Protein AF-A0A2V5JAX9-F1 (afdb_monomer_lite)

Sequence (79 aa):
MTVKADIIKYLKDSFAFGHKAVATLNASNLVQPITRNNKPPTTRLFLATFAPAHAFDHYGQIVEYLRMNGIVPPASRGQ

Secondary structure (DSSP, 8-state):
--SHHHHHHHHHHHHHHHHHHHTT--TTTTT-EEEETTEEEEEHHHHHHHHHHHHHHHHHHHHHHHHHTTPPPGGGS--

Structure (mmCIF, N/CA/C/O backbone):
data_AF-A0A2V5JAX9-F1
#
_entry.id   AF-A0A2V5JAX9-F1
#
loop_
_atom_site.group_PDB
_atom_site.id
_atom_site.type_symbol
_atom_site.label_atom_id
_atom_site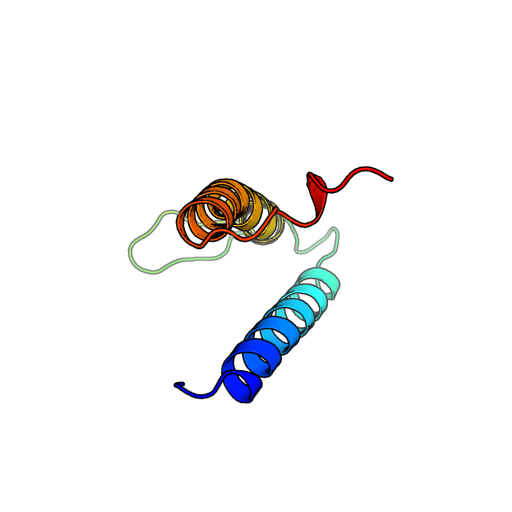.label_alt_id
_atom_site.label_comp_id
_atom_site.label_asym_id
_atom_site.label_entity_id
_atom_site.label_seq_id
_atom_site.pdbx_PDB_ins_code
_atom_site.Cartn_x
_atom_site.Cartn_y
_atom_site.Cartn_z
_atom_site.occupancy
_atom_site.B_iso_or_equiv
_atom_site.auth_seq_id
_atom_site.auth_comp_id
_atom_site.auth_asym_id
_atom_site.auth_atom_id
_atom_site.pdbx_PDB_model_num
ATOM 1 N N . MET A 1 1 ? -22.196 1.261 -2.430 1.00 60.12 1 MET A N 1
ATOM 2 C CA . MET A 1 1 ? -21.823 0.146 -1.531 1.00 60.12 1 MET A CA 1
ATOM 3 C C . MET A 1 1 ? -22.174 0.578 -0.121 1.00 60.12 1 MET A C 1
ATOM 5 O O . MET A 1 1 ? -21.618 1.574 0.319 1.00 60.12 1 MET A O 1
ATOM 9 N N . THR A 1 2 ? -23.143 -0.056 0.536 1.00 78.31 2 THR A N 1
ATOM 10 C CA . THR A 1 2 ? -23.665 0.435 1.831 1.00 78.31 2 THR A CA 1
ATOM 11 C C . THR A 1 2 ? -23.660 -0.617 2.939 1.00 78.31 2 THR A C 1
ATOM 13 O O . THR A 1 2 ? -23.638 -0.247 4.108 1.00 78.31 2 THR A O 1
ATOM 16 N N . VAL A 1 3 ? -23.610 -1.916 2.620 1.00 93.25 3 VAL A N 1
ATOM 17 C CA . VAL A 1 3 ? -23.519 -2.973 3.640 1.00 93.25 3 VAL A CA 1
ATOM 18 C C . VAL A 1 3 ? -22.064 -3.309 3.974 1.00 93.25 3 VAL A C 1
ATOM 20 O O . VAL A 1 3 ? -21.200 -3.385 3.100 1.00 93.25 3 VAL A O 1
ATOM 23 N N . LYS A 1 4 ? -21.785 -3.545 5.265 1.00 92.06 4 LYS A N 1
ATOM 24 C CA . LYS A 1 4 ? -20.437 -3.828 5.795 1.00 92.06 4 LYS A CA 1
ATOM 25 C C . LYS A 1 4 ? -19.724 -4.955 5.040 1.00 92.06 4 LYS A C 1
ATOM 27 O O . LYS A 1 4 ? -18.530 -4.845 4.777 1.00 92.06 4 LYS A O 1
ATOM 32 N N . ALA A 1 5 ? -20.441 -6.024 4.692 1.00 95.38 5 ALA A N 1
ATOM 33 C CA . ALA A 1 5 ? -19.872 -7.169 3.983 1.00 95.38 5 ALA A CA 1
ATOM 34 C C . ALA A 1 5 ? -19.290 -6.774 2.616 1.00 95.38 5 ALA A C 1
ATOM 36 O O . ALA A 1 5 ? -18.155 -7.142 2.311 1.00 95.38 5 ALA A O 1
ATOM 37 N N . ASP A 1 6 ? -20.011 -5.956 1.847 1.00 95.62 6 ASP A N 1
ATOM 38 C CA . ASP A 1 6 ? -19.566 -5.487 0.533 1.00 95.62 6 ASP A CA 1
ATOM 39 C C . ASP A 1 6 ? -18.325 -4.602 0.643 1.00 95.62 6 ASP A C 1
ATOM 41 O O . ASP A 1 6 ? -17.393 -4.744 -0.146 1.00 95.62 6 ASP A O 1
ATOM 45 N N . ILE A 1 7 ? -18.280 -3.721 1.648 1.00 95.06 7 ILE A N 1
ATOM 46 C CA . ILE A 1 7 ? -17.126 -2.843 1.898 1.00 95.06 7 ILE A CA 1
ATOM 47 C C . ILE A 1 7 ? -15.887 -3.679 2.236 1.00 95.06 7 ILE A C 1
ATOM 49 O O . ILE A 1 7 ? -14.817 -3.461 1.670 1.00 95.0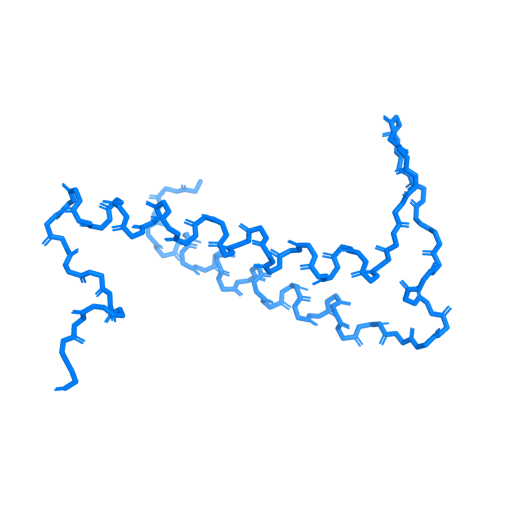6 7 ILE A O 1
ATOM 53 N N . ILE A 1 8 ? -16.025 -4.669 3.124 1.00 95.56 8 ILE A N 1
ATOM 54 C CA . ILE A 1 8 ? -14.916 -5.558 3.493 1.00 95.56 8 ILE A CA 1
ATOM 55 C C . ILE A 1 8 ? -14.465 -6.402 2.299 1.00 95.56 8 ILE A C 1
ATOM 57 O O . ILE A 1 8 ? -13.263 -6.597 2.114 1.00 95.56 8 ILE A O 1
ATOM 61 N N . LYS A 1 9 ? -15.401 -6.888 1.477 1.00 96.31 9 LYS A N 1
ATOM 62 C CA . LYS A 1 9 ? -15.070 -7.619 0.253 1.00 96.31 9 LYS A CA 1
ATOM 63 C C . LYS A 1 9 ? -14.277 -6.735 -0.710 1.00 96.31 9 LYS A C 1
ATOM 65 O O . LYS A 1 9 ? -13.199 -7.133 -1.133 1.00 96.31 9 LYS A O 1
ATOM 70 N N . TYR A 1 10 ? -14.759 -5.528 -0.988 1.00 96.00 10 TYR A N 1
ATOM 71 C CA . TYR A 1 10 ? -14.081 -4.573 -1.864 1.00 96.00 10 TYR A CA 1
ATOM 72 C C . TYR A 1 10 ? -12.678 -4.217 -1.374 1.00 96.00 10 TYR A C 1
ATOM 74 O O . TYR A 1 10 ? -11.739 -4.190 -2.165 1.00 96.00 10 TYR A O 1
ATOM 82 N N . LEU A 1 1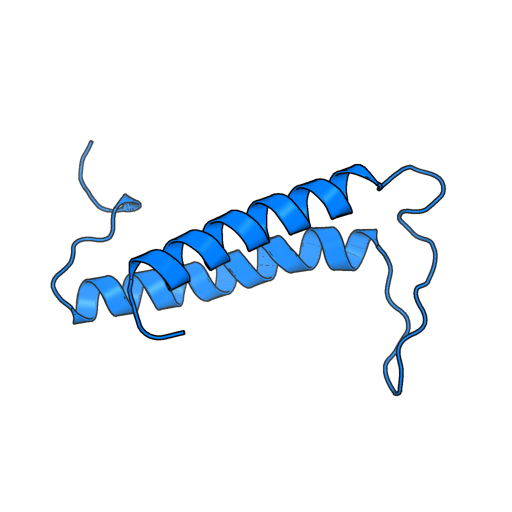1 ? -12.516 -4.006 -0.064 1.00 93.81 11 LEU A N 1
ATOM 83 C CA . LEU A 1 11 ? -11.209 -3.760 0.535 1.00 93.81 11 LEU A CA 1
ATOM 84 C C . LEU A 1 11 ? -10.251 -4.940 0.310 1.00 93.81 11 LEU A C 1
ATOM 86 O O . LEU A 1 11 ? -9.109 -4.740 -0.081 1.00 93.81 11 LEU A O 1
ATOM 90 N N . LYS A 1 12 ? -10.700 -6.181 0.522 1.00 96.81 12 LYS A N 1
ATOM 91 C CA . LYS A 1 12 ? -9.868 -7.372 0.275 1.00 96.81 12 LYS A CA 1
ATOM 92 C C . LYS A 1 12 ? -9.523 -7.535 -1.206 1.00 96.81 12 LYS A C 1
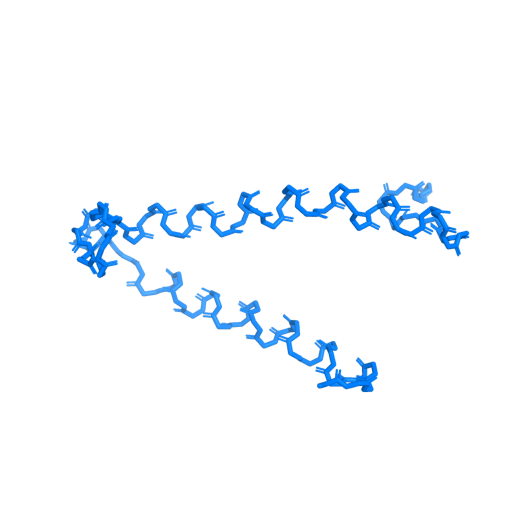ATOM 94 O O . LYS A 1 12 ? -8.377 -7.834 -1.543 1.00 96.81 12 LYS A O 1
ATOM 99 N N . ASP A 1 13 ? -10.499 -7.312 -2.079 1.00 97.75 13 ASP A N 1
ATOM 100 C CA . ASP A 1 13 ? -10.319 -7.412 -3.525 1.00 97.75 13 ASP A CA 1
ATOM 101 C C . ASP A 1 13 ? -9.342 -6.348 -4.048 1.00 97.75 13 ASP A C 1
ATOM 103 O O . ASP A 1 13 ? -8.557 -6.643 -4.950 1.00 97.75 13 ASP A O 1
ATOM 107 N N . SER A 1 14 ? -9.322 -5.143 -3.465 1.00 96.06 14 SER A N 1
ATOM 108 C CA . SER A 1 14 ? -8.380 -4.088 -3.856 1.00 96.06 14 SER A CA 1
ATOM 109 C C . SER A 1 14 ? -6.928 -4.456 -3.525 1.00 96.06 14 SER A C 1
ATOM 111 O O . SER A 1 14 ? -6.050 -4.257 -4.368 1.00 96.06 14 SER A O 1
ATOM 113 N N . PHE A 1 15 ? -6.670 -5.085 -2.370 1.00 95.94 15 PHE A N 1
ATOM 114 C CA . PHE A 1 15 ? -5.346 -5.629 -2.043 1.00 95.94 15 PHE A CA 1
ATOM 115 C C . PHE A 1 15 ? -4.942 -6.746 -3.006 1.00 95.94 15 PHE A C 1
ATOM 117 O O . PHE A 1 15 ? -3.831 -6.733 -3.535 1.00 95.94 15 PHE A O 1
ATOM 124 N N . ALA A 1 16 ? -5.845 -7.689 -3.292 1.00 98.06 16 ALA A N 1
ATOM 125 C CA . ALA A 1 16 ? -5.574 -8.766 -4.243 1.00 98.06 16 ALA A CA 1
ATOM 126 C C . ALA A 1 16 ? -5.274 -8.228 -5.653 1.00 98.06 16 ALA A C 1
ATOM 128 O O . ALA A 1 16 ? -4.375 -8.728 -6.331 1.00 98.06 16 ALA A O 1
ATOM 129 N N . PHE A 1 17 ? -5.996 -7.194 -6.090 1.00 96.94 17 PHE A N 1
ATOM 130 C CA . PHE A 1 17 ? -5.741 -6.505 -7.351 1.00 96.94 17 PHE A CA 1
ATOM 131 C C . PHE A 1 17 ? -4.366 -5.822 -7.361 1.00 96.94 17 PHE A C 1
ATOM 133 O O . PHE A 1 17 ? -3.591 -6.027 -8.295 1.00 96.94 17 PHE A O 1
ATOM 140 N N . GLY A 1 18 ? -4.032 -5.078 -6.302 1.00 95.88 18 GLY A N 1
ATOM 141 C CA . GLY A 1 18 ? -2.726 -4.438 -6.144 1.00 95.88 18 GLY A CA 1
ATOM 142 C C . GLY A 1 18 ? -1.572 -5.443 -6.180 1.00 95.88 18 GLY A C 1
ATOM 143 O O . GLY A 1 18 ? -0.619 -5.252 -6.932 1.00 95.88 18 GLY A O 1
ATOM 144 N N . HIS A 1 19 ? -1.686 -6.561 -5.455 1.00 97.38 19 HIS A N 1
ATOM 145 C CA . HIS A 1 19 ? -0.687 -7.635 -5.479 1.00 97.38 19 HIS A CA 1
ATOM 146 C C . HIS A 1 19 ? -0.502 -8.227 -6.878 1.00 97.38 19 HIS A C 1
ATOM 148 O O . HIS A 1 19 ? 0.633 -8.393 -7.321 1.00 97.38 19 HIS A O 1
ATOM 154 N N . LYS A 1 20 ? -1.596 -8.500 -7.605 1.00 98.06 20 LYS A N 1
ATOM 155 C CA . LYS A 1 20 ? -1.518 -8.978 -8.995 1.00 98.06 20 LYS A CA 1
ATOM 156 C C . LYS A 1 20 ? -0.795 -7.978 -9.894 1.00 98.06 20 LYS A C 1
ATOM 158 O O . LYS A 1 20 ? 0.038 -8.393 -10.688 1.00 98.06 20 LYS A O 1
ATOM 163 N N . ALA A 1 21 ? -1.077 -6.681 -9.758 1.00 95.81 21 ALA A N 1
ATOM 164 C CA . ALA A 1 21 ? -0.412 -5.644 -10.543 1.00 95.81 21 ALA A CA 1
ATOM 165 C C . AL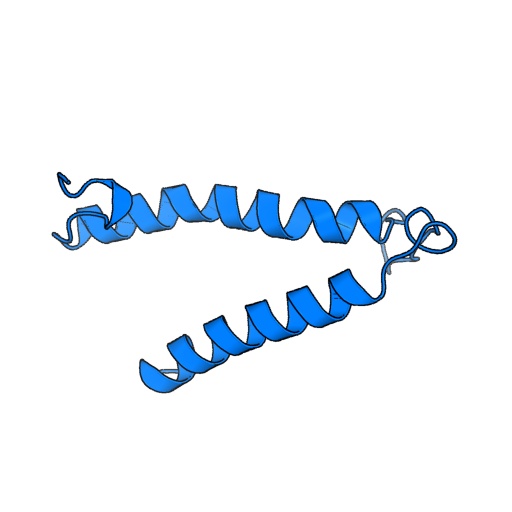A A 1 21 ? 1.095 -5.573 -10.239 1.00 95.81 21 ALA A C 1
ATOM 167 O O . ALA A 1 21 ? 1.910 -5.599 -11.162 1.00 95.81 21 ALA A O 1
ATOM 168 N N . VAL A 1 22 ? 1.474 -5.549 -8.957 1.00 97.12 22 VAL A N 1
ATOM 169 C CA . VAL A 1 22 ? 2.882 -5.516 -8.524 1.00 97.12 22 VAL A CA 1
ATOM 170 C C . VAL A 1 22 ? 3.640 -6.772 -8.967 1.00 97.12 22 VAL A C 1
ATOM 172 O O . VAL A 1 22 ? 4.795 -6.672 -9.370 1.00 97.12 22 VAL A O 1
ATOM 175 N N . ALA A 1 23 ? 2.991 -7.939 -8.995 1.00 98.12 23 ALA A N 1
ATOM 176 C CA . ALA A 1 23 ? 3.599 -9.180 -9.480 1.00 98.12 23 ALA A CA 1
ATOM 177 C C . ALA A 1 23 ? 3.966 -9.160 -10.978 1.00 98.12 23 ALA A C 1
ATOM 179 O O . ALA A 1 23 ? 4.741 -10.001 -11.424 1.00 98.12 23 ALA A O 1
ATOM 180 N N . THR A 1 24 ? 3.446 -8.211 -11.765 1.00 97.00 24 THR A N 1
ATOM 181 C CA . THR A 1 24 ? 3.833 -8.057 -13.180 1.00 97.00 24 THR A CA 1
ATOM 182 C C . THR A 1 24 ? 5.122 -7.256 -13.379 1.00 97.00 24 THR A C 1
ATOM 184 O O . THR A 1 24 ? 5.612 -7.137 -14.506 1.00 97.00 24 THR A O 1
ATOM 187 N N . LEU A 1 25 ? 5.670 -6.666 -12.314 1.00 97.81 25 LEU A N 1
ATOM 188 C CA . LEU A 1 25 ? 6.844 -5.806 -12.399 1.00 97.81 25 LEU A CA 1
ATOM 189 C C . LEU A 1 25 ? 8.125 -6.618 -12.547 1.00 97.81 25 LEU A C 1
ATOM 191 O O . LEU A 1 25 ? 8.323 -7.639 -11.897 1.00 97.81 25 LEU A O 1
ATOM 195 N N . ASN A 1 26 ? 9.019 -6.131 -13.398 1.00 98.06 26 ASN A N 1
ATOM 196 C CA . ASN A 1 26 ? 10.336 -6.710 -13.615 1.00 98.06 26 ASN A CA 1
ATOM 197 C C . ASN A 1 26 ? 11.336 -5.621 -14.033 1.00 98.06 26 ASN A C 1
ATOM 199 O O . ASN A 1 26 ? 10.962 -4.477 -14.306 1.00 98.06 26 ASN A O 1
ATOM 203 N N . ALA A 1 27 ? 12.618 -5.987 -14.099 1.00 97.62 27 ALA A N 1
ATOM 204 C CA . ALA A 1 27 ? 13.706 -5.064 -14.423 1.00 97.62 27 ALA A CA 1
ATOM 205 C C . ALA A 1 27 ? 13.507 -4.317 -15.755 1.00 97.62 27 ALA A C 1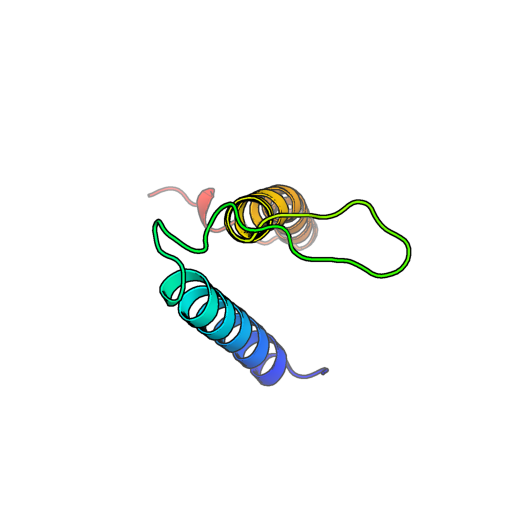
ATOM 207 O O . ALA A 1 27 ? 13.912 -3.162 -15.866 1.00 97.62 27 ALA A O 1
ATOM 208 N N . SER A 1 28 ? 12.858 -4.933 -16.749 1.00 97.62 28 SER A N 1
ATOM 209 C CA . SER A 1 28 ? 12.675 -4.312 -18.064 1.00 97.62 28 SER A CA 1
ATOM 210 C C . SER A 1 28 ? 11.507 -3.324 -18.120 1.00 97.62 28 SER A C 1
ATOM 212 O O . SER A 1 28 ? 11.515 -2.435 -18.973 1.00 97.62 28 SER A O 1
ATOM 214 N N . ASN A 1 29 ? 10.522 -3.425 -17.216 1.00 97.69 29 ASN A N 1
ATOM 215 C CA . ASN A 1 29 ? 9.314 -2.596 -17.258 1.00 97.69 29 ASN A CA 1
ATOM 216 C C . ASN A 1 29 ? 9.190 -1.552 -16.134 1.00 97.69 29 ASN A C 1
ATOM 218 O O . ASN A 1 29 ? 8.420 -0.597 -16.291 1.00 97.69 29 ASN A O 1
ATOM 222 N N . LEU A 1 30 ? 9.920 -1.697 -15.022 1.00 97.38 30 LEU A N 1
ATOM 223 C CA . LEU A 1 30 ? 9.623 -0.947 -13.795 1.00 97.38 30 LEU A CA 1
ATOM 224 C C . LEU A 1 30 ? 9.855 0.570 -13.929 1.00 97.38 30 LEU A C 1
ATOM 226 O O . LEU A 1 30 ? 9.076 1.354 -13.384 1.00 97.38 30 LEU A O 1
ATOM 230 N N . VAL A 1 31 ? 10.862 0.988 -14.705 1.00 97.44 31 VAL A N 1
ATOM 231 C CA . VAL A 1 31 ? 11.166 2.409 -14.987 1.00 97.44 31 VAL A CA 1
ATOM 232 C C . VAL A 1 31 ? 10.588 2.915 -16.309 1.00 97.44 31 VAL A C 1
ATOM 234 O O . VAL A 1 31 ? 10.750 4.088 -16.630 1.00 97.44 31 VAL A O 1
ATOM 237 N N . GLN A 1 32 ? 9.906 2.060 -17.079 1.00 97.12 32 GLN A N 1
ATOM 238 C CA . GLN A 1 32 ? 9.341 2.473 -18.363 1.00 97.12 32 GLN A CA 1
ATOM 239 C C . GLN A 1 32 ? 8.259 3.543 -18.147 1.00 97.12 32 GLN A C 1
ATOM 241 O O . GLN A 1 32 ? 7.342 3.306 -17.344 1.00 97.12 32 GLN A O 1
ATOM 246 N N . PRO A 1 33 ? 8.332 4.690 -18.850 1.00 96.19 33 PRO A N 1
ATOM 247 C CA . PRO A 1 33 ? 7.348 5.752 -18.714 1.00 96.19 33 PRO A CA 1
ATOM 248 C C . PRO A 1 33 ? 5.934 5.286 -19.067 1.00 96.19 33 PRO A C 1
ATOM 250 O O . PRO A 1 33 ? 5.706 4.579 -20.048 1.00 96.19 33 PRO A O 1
ATOM 253 N N . ILE A 1 34 ? 4.968 5.721 -18.267 1.00 95.31 34 ILE A N 1
ATOM 254 C CA . ILE A 1 34 ? 3.537 5.593 -18.521 1.00 95.31 34 ILE A CA 1
ATOM 255 C C . ILE A 1 34 ? 3.010 6.989 -18.823 1.00 95.31 34 ILE A C 1
ATOM 257 O O . ILE A 1 34 ? 3.027 7.872 -17.957 1.00 95.31 34 ILE A O 1
ATOM 261 N N . THR A 1 35 ? 2.521 7.176 -20.045 1.00 95.94 35 THR A N 1
ATOM 262 C CA . THR A 1 35 ? 1.855 8.410 -20.464 1.00 95.94 35 THR A CA 1
ATOM 263 C C . THR A 1 35 ? 0.539 8.577 -19.716 1.00 95.94 35 THR A C 1
ATOM 265 O O . THR A 1 35 ? -0.222 7.625 -19.537 1.00 95.94 35 THR A O 1
ATOM 268 N N . ARG A 1 36 ? 0.261 9.801 -19.267 1.00 92.31 36 ARG A N 1
ATOM 269 C CA . ARG A 1 36 ? -0.950 10.144 -18.521 1.00 92.31 36 ARG A CA 1
ATOM 270 C C . ARG A 1 36 ? -1.613 11.340 -19.176 1.00 92.31 36 ARG A C 1
ATOM 272 O O . ARG A 1 36 ? -0.943 12.306 -19.523 1.00 92.31 36 ARG A O 1
ATOM 279 N N . ASN A 1 37 ? -2.933 11.283 -19.313 1.00 93.81 37 ASN A N 1
ATOM 280 C CA . ASN A 1 37 ? -3.679 12.399 -19.876 1.00 93.81 37 ASN A CA 1
ATOM 281 C C . ASN A 1 37 ? -3.548 13.635 -18.968 1.00 93.81 37 ASN A C 1
ATOM 283 O O . ASN A 1 37 ? -3.791 13.531 -17.763 1.00 93.81 37 ASN A O 1
ATOM 287 N N . ASN A 1 38 ? -3.159 14.777 -19.539 1.00 93.50 38 ASN A N 1
ATOM 288 C CA . ASN A 1 38 ? -2.985 16.062 -18.847 1.00 93.50 38 ASN A CA 1
ATOM 289 C C . ASN A 1 38 ? -2.096 16.022 -17.585 1.00 93.50 38 ASN A C 1
ATOM 291 O O . ASN A 1 38 ? -2.294 16.814 -16.664 1.00 93.50 38 ASN A O 1
ATOM 295 N N . LYS A 1 39 ? -1.140 15.088 -17.490 1.00 93.69 39 LYS A N 1
ATOM 296 C CA . LYS A 1 39 ? -0.222 14.975 -16.344 1.00 93.69 39 LYS A CA 1
ATOM 297 C C . LYS A 1 39 ? 1.177 14.575 -16.813 1.00 93.69 39 LYS A C 1
ATOM 299 O O . LYS A 1 39 ? 1.286 13.857 -17.807 1.00 93.69 39 LYS A O 1
ATOM 304 N N . PRO A 1 40 ? 2.239 14.953 -16.077 1.00 94.81 40 PRO A N 1
ATOM 305 C CA . PRO A 1 40 ? 3.571 14.428 -16.338 1.00 94.81 40 PRO A CA 1
ATOM 306 C C . PRO A 1 40 ? 3.579 12.888 -16.349 1.00 94.81 40 PRO A C 1
ATOM 308 O O . PRO A 1 40 ? 2.832 12.273 -15.563 1.00 94.81 40 PRO A O 1
ATOM 311 N N . PRO A 1 41 ? 4.405 12.261 -17.212 1.00 95.81 41 PRO A N 1
ATOM 312 C CA . PRO A 1 41 ? 4.596 10.817 -17.216 1.00 95.81 41 PRO A CA 1
ATOM 313 C C . PRO A 1 41 ? 4.985 10.292 -15.833 1.00 95.81 41 PRO A C 1
ATOM 315 O O . PRO A 1 41 ? 5.574 10.997 -15.015 1.00 95.81 41 PRO A O 1
ATOM 318 N N . THR A 1 42 ? 4.656 9.034 -15.568 1.00 96.56 42 THR A N 1
ATOM 319 C CA . THR A 1 42 ? 5.048 8.337 -14.334 1.00 96.56 42 THR A CA 1
ATOM 320 C C . THR A 1 42 ? 5.721 7.010 -14.666 1.00 96.56 42 THR A C 1
ATOM 322 O O . THR A 1 42 ? 5.854 6.671 -15.837 1.00 96.56 42 THR A O 1
ATOM 325 N N . THR A 1 43 ? 6.130 6.238 -13.666 1.00 97.56 43 THR A N 1
ATOM 326 C CA . THR A 1 43 ? 6.682 4.891 -13.855 1.00 97.56 43 THR A CA 1
ATOM 327 C C . THR A 1 43 ? 5.871 3.869 -13.073 1.00 97.56 43 THR A C 1
ATOM 329 O O . THR A 1 43 ? 5.176 4.201 -12.109 1.00 97.56 43 THR A O 1
ATOM 332 N N . ARG A 1 44 ? 5.967 2.596 -13.470 1.00 96.81 44 ARG A N 1
ATOM 333 C CA . ARG A 1 44 ? 5.355 1.498 -12.708 1.00 96.81 44 ARG A CA 1
ATOM 334 C C . ARG A 1 44 ? 5.927 1.421 -11.296 1.00 96.81 44 ARG A C 1
ATOM 336 O O . ARG A 1 44 ? 5.168 1.220 -10.355 1.00 96.81 44 ARG A O 1
ATOM 343 N N . LEU A 1 45 ? 7.237 1.643 -11.160 1.00 97.12 45 LEU A N 1
ATOM 344 C CA . LEU A 1 45 ? 7.916 1.714 -9.871 1.00 97.12 45 LEU A CA 1
ATOM 345 C C . LEU A 1 45 ? 7.305 2.796 -8.979 1.00 97.12 45 LEU A C 1
ATOM 347 O O . LEU A 1 45 ? 6.948 2.496 -7.846 1.00 97.12 45 LEU A O 1
ATOM 351 N N . PHE A 1 46 ? 7.135 4.020 -9.492 1.00 96.88 46 PHE A N 1
ATOM 352 C CA . PHE A 1 46 ? 6.523 5.103 -8.722 1.00 96.88 46 PHE A CA 1
ATOM 353 C C . PHE A 1 46 ? 5.110 4.739 -8.265 1.00 96.88 46 PHE A C 1
ATOM 355 O O . PHE A 1 46 ? 4.780 4.919 -7.101 1.00 96.88 46 PHE A O 1
ATOM 362 N N . LEU A 1 47 ? 4.269 4.202 -9.153 1.00 95.50 47 LEU A N 1
ATOM 363 C CA . LEU A 1 47 ? 2.900 3.828 -8.785 1.00 95.50 47 LEU A CA 1
ATOM 364 C C . LEU A 1 47 ? 2.870 2.713 -7.727 1.00 95.50 47 LEU A C 1
ATOM 366 O O . LEU A 1 47 ? 2.067 2.776 -6.797 1.00 95.50 47 LEU A O 1
ATOM 370 N N . ALA A 1 48 ? 3.755 1.721 -7.848 1.00 96.12 48 ALA A N 1
ATOM 371 C CA . ALA A 1 48 ? 3.845 0.594 -6.925 1.00 96.12 48 ALA A CA 1
ATOM 372 C C . ALA A 1 48 ? 4.336 0.991 -5.526 1.00 96.12 48 ALA A C 1
ATOM 374 O O . ALA A 1 48 ? 3.916 0.378 -4.549 1.00 96.12 48 ALA A O 1
ATOM 375 N N . THR A 1 49 ? 5.187 2.014 -5.412 1.00 96.44 49 THR A N 1
ATOM 376 C CA . THR A 1 49 ? 5.663 2.530 -4.117 1.00 96.44 49 THR A CA 1
ATOM 377 C C . THR A 1 49 ? 4.752 3.614 -3.546 1.00 96.44 49 THR A C 1
ATOM 379 O O . THR A 1 49 ? 4.557 3.680 -2.334 1.00 96.44 49 THR A O 1
ATOM 382 N N . PHE A 1 50 ? 4.135 4.433 -4.399 1.00 96.00 50 PHE A N 1
ATOM 383 C CA . PHE A 1 50 ? 3.213 5.482 -3.975 1.00 96.00 50 PHE A CA 1
ATOM 384 C C . PHE A 1 50 ? 1.926 4.910 -3.373 1.00 96.00 50 PHE A C 1
ATOM 386 O O . PHE A 1 50 ? 1.432 5.445 -2.386 1.00 96.00 50 PHE A O 1
ATOM 393 N N . ALA A 1 51 ? 1.395 3.809 -3.916 1.00 94.31 51 ALA A N 1
ATOM 394 C CA . ALA A 1 51 ? 0.175 3.185 -3.402 1.00 94.31 51 ALA A CA 1
ATOM 395 C C . ALA A 1 51 ? 0.245 2.817 -1.899 1.00 94.31 51 ALA A C 1
ATOM 397 O O . ALA A 1 51 ? -0.627 3.267 -1.151 1.00 94.31 51 ALA A O 1
ATOM 398 N N . PRO A 1 52 ? 1.252 2.062 -1.408 1.00 93.94 52 PRO A N 1
ATOM 399 C CA . PRO A 1 52 ? 1.381 1.786 0.023 1.00 93.94 52 PRO A CA 1
ATOM 400 C C . PRO A 1 52 ? 1.750 3.029 0.845 1.00 93.94 52 PRO A C 1
ATOM 402 O O . PRO A 1 52 ? 1.256 3.163 1.961 1.00 93.94 52 PRO A O 1
ATOM 405 N N . ALA A 1 53 ? 2.548 3.963 0.310 1.00 95.62 53 ALA A N 1
ATOM 406 C CA . ALA A 1 53 ? 2.869 5.214 1.008 1.00 95.62 53 ALA A CA 1
ATOM 407 C C . ALA A 1 53 ? 1.613 6.066 1.271 1.00 95.62 53 ALA A C 1
ATOM 409 O O . ALA A 1 53 ? 1.401 6.553 2.377 1.00 95.62 53 ALA A O 1
ATOM 410 N N . HIS A 1 54 ? 0.735 6.182 0.276 1.00 95.00 54 HIS A N 1
ATOM 411 C CA . HIS A 1 54 ? -0.546 6.871 0.399 1.00 95.00 54 HIS A CA 1
ATOM 412 C C . HIS A 1 54 ? -1.508 6.146 1.355 1.00 95.00 54 HIS A C 1
ATOM 414 O O . HIS A 1 54 ? -2.206 6.777 2.143 1.00 95.00 54 HIS A O 1
ATOM 420 N N . ALA A 1 55 ? -1.528 4.809 1.341 1.00 91.75 55 ALA A N 1
ATOM 421 C CA . ALA A 1 55 ? -2.309 4.041 2.311 1.00 91.75 55 ALA A CA 1
ATOM 422 C C . ALA A 1 55 ? -1.824 4.265 3.757 1.00 91.75 55 ALA A C 1
ATOM 424 O O . ALA A 1 55 ? -2.641 4.309 4.676 1.00 91.75 55 ALA A O 1
ATOM 425 N N . PHE A 1 56 ? -0.513 4.433 3.955 1.00 90.19 56 PHE A N 1
ATOM 426 C CA . PHE A 1 56 ? 0.067 4.756 5.257 1.00 90.19 56 PHE A CA 1
ATOM 427 C C . PHE A 1 56 ? -0.346 6.151 5.751 1.00 90.19 56 PHE A C 1
ATOM 429 O O . PHE A 1 56 ? -0.687 6.293 6.922 1.00 90.19 56 PHE A O 1
ATOM 436 N N . ASP A 1 57 ? -0.409 7.150 4.866 1.00 92.88 57 ASP A N 1
ATOM 437 C CA . ASP A 1 57 ? -0.917 8.493 5.198 1.00 92.88 57 ASP A CA 1
ATOM 438 C C . ASP A 1 57 ? -2.368 8.444 5.722 1.00 92.88 57 ASP A C 1
ATOM 440 O O . ASP A 1 57 ? -2.699 8.999 6.772 1.00 92.88 57 ASP A O 1
ATOM 444 N N . HIS A 1 58 ? -3.224 7.650 5.071 1.00 94.50 58 HIS A N 1
ATOM 445 C CA . HIS A 1 58 ? -4.601 7.429 5.524 1.00 94.50 58 HIS A CA 1
ATOM 446 C C . HIS A 1 58 ? -4.722 6.611 6.813 1.00 94.50 58 HIS A C 1
ATOM 448 O O . HIS A 1 58 ? -5.724 6.734 7.522 1.00 94.50 58 HIS A O 1
ATOM 454 N N . TYR A 1 59 ? -3.738 5.775 7.153 1.00 92.62 59 TYR A N 1
ATOM 455 C CA . TYR A 1 59 ? -3.803 4.962 8.368 1.00 92.62 59 TYR A CA 1
ATOM 456 C C . TYR A 1 59 ? -3.920 5.835 9.624 1.00 92.62 59 TYR A C 1
ATOM 458 O O . TYR A 1 59 ? -4.730 5.533 10.502 1.00 92.62 59 TYR A O 1
ATOM 466 N N . GLY A 1 60 ? -3.197 6.959 9.679 1.00 92.00 60 GLY A N 1
ATOM 467 C CA . GLY A 1 60 ? -3.308 7.922 10.779 1.00 92.00 60 GLY A CA 1
ATOM 468 C C . GLY A 1 60 ? -4.729 8.473 10.939 1.00 92.00 60 GLY A C 1
ATOM 469 O O . GLY A 1 60 ? -5.261 8.507 12.045 1.00 92.00 60 GLY A O 1
ATOM 470 N N . GLN A 1 61 ? -5.395 8.806 9.830 1.00 96.00 61 GLN A N 1
ATOM 471 C CA . GLN A 1 61 ? -6.780 9.294 9.840 1.00 96.00 61 GLN A CA 1
ATOM 472 C C . GLN A 1 61 ? -7.764 8.227 10.346 1.00 96.00 61 GLN A C 1
ATOM 474 O O . GLN A 1 61 ? -8.670 8.526 11.122 1.00 96.00 61 GLN A O 1
ATOM 479 N N . ILE A 1 62 ? -7.566 6.963 9.955 1.00 95.00 62 ILE A N 1
ATOM 480 C CA . ILE A 1 62 ? -8.389 5.840 10.432 1.00 95.00 62 ILE A CA 1
ATOM 481 C C . ILE A 1 62 ? -8.218 5.649 11.941 1.00 95.00 62 ILE A C 1
ATOM 483 O O . ILE A 1 62 ? -9.199 5.405 12.643 1.00 95.00 62 ILE A O 1
ATOM 487 N N . VAL A 1 63 ? -6.992 5.776 12.455 1.00 95.56 63 VAL A N 1
ATOM 488 C CA . VAL A 1 63 ? -6.716 5.703 13.895 1.00 95.56 63 VAL A CA 1
ATOM 489 C C . VAL A 1 63 ? -7.496 6.779 14.659 1.00 95.56 63 VAL A C 1
ATOM 491 O O . VAL A 1 63 ? -8.121 6.457 15.672 1.00 95.56 63 VAL A O 1
ATOM 494 N N . GLU A 1 64 ? -7.525 8.018 14.162 1.00 95.94 64 GLU A N 1
ATOM 495 C CA . GLU A 1 64 ? -8.317 9.096 14.768 1.00 95.94 64 GLU A CA 1
ATOM 496 C C . GLU A 1 64 ? -9.817 8.781 14.753 1.00 95.94 64 GLU A C 1
ATOM 498 O O . GLU A 1 64 ? -10.481 8.889 15.784 1.00 95.94 64 GLU A O 1
ATOM 503 N N . TYR A 1 65 ? -10.354 8.273 13.640 1.00 96.88 65 TYR A N 1
ATOM 504 C CA . TYR A 1 65 ? -11.762 7.872 13.576 1.00 96.88 65 TYR A CA 1
ATOM 505 C C . TYR A 1 65 ? -12.116 6.742 14.542 1.00 96.88 65 TYR A C 1
ATOM 507 O O . TYR A 1 65 ? -13.194 6.776 15.137 1.00 96.88 65 TYR A O 1
ATOM 515 N N . LEU A 1 66 ? -11.233 5.762 14.749 1.00 96.88 66 LEU A N 1
ATOM 516 C CA . LEU A 1 66 ? -11.461 4.720 15.752 1.00 96.88 66 LEU A CA 1
ATOM 517 C C . LEU A 1 66 ? -11.569 5.326 17.157 1.00 96.88 66 LEU A C 1
ATOM 519 O O . LEU A 1 66 ? -12.528 5.029 17.870 1.00 96.88 66 LEU A O 1
ATOM 523 N N . ARG A 1 67 ? -10.653 6.233 17.523 1.00 97.25 67 ARG A N 1
ATOM 524 C CA . ARG A 1 67 ? -10.663 6.909 18.832 1.00 97.25 67 ARG A CA 1
ATOM 525 C C . ARG A 1 67 ? -11.899 7.778 19.031 1.00 97.25 67 ARG A C 1
ATOM 527 O O . ARG A 1 67 ? -12.542 7.676 20.072 1.00 97.25 67 ARG A O 1
ATOM 534 N N . MET A 1 68 ? -12.274 8.567 18.023 1.00 97.94 68 MET A N 1
ATOM 535 C CA . MET A 1 68 ? -13.491 9.390 18.046 1.00 97.94 68 MET A CA 1
ATOM 536 C C . MET A 1 68 ? -14.768 8.554 18.228 1.00 97.94 68 MET A C 1
ATOM 538 O O . MET A 1 68 ? -15.762 9.063 18.733 1.00 97.94 68 MET A O 1
ATOM 542 N N . ASN A 1 69 ? -14.738 7.272 17.849 1.00 97.44 69 ASN A N 1
ATOM 543 C CA . ASN A 1 69 ? -15.841 6.326 18.025 1.00 97.44 69 ASN A CA 1
ATOM 544 C C . ASN A 1 69 ? -15.665 5.403 19.249 1.00 97.44 69 ASN A C 1
ATOM 546 O O . ASN A 1 69 ? -16.328 4.372 19.337 1.00 97.44 69 ASN A O 1
ATOM 550 N N . GLY A 1 70 ? -14.768 5.729 20.187 1.00 97.12 70 GLY A N 1
ATOM 551 C CA . GLY A 1 70 ? -14.560 4.949 21.414 1.00 97.12 70 GLY A CA 1
ATOM 552 C C . GLY A 1 70 ? -13.918 3.572 21.199 1.00 97.12 70 GLY A C 1
ATOM 553 O O . GLY A 1 70 ? -13.936 2.730 22.095 1.00 97.12 70 GLY A O 1
ATOM 554 N N . ILE A 1 71 ? -13.346 3.315 20.021 1.00 96.81 71 ILE A N 1
ATOM 555 C CA . ILE A 1 71 ? -12.684 2.054 19.687 1.00 96.81 71 ILE A CA 1
ATOM 556 C C . ILE A 1 71 ? -11.180 2.221 19.895 1.00 96.81 71 ILE A C 1
ATOM 558 O O . ILE A 1 71 ? -10.538 3.028 19.225 1.00 96.81 71 ILE A O 1
ATOM 562 N N . VAL A 1 72 ? -10.587 1.402 20.769 1.00 96.56 72 VAL A N 1
ATOM 563 C CA . VAL A 1 72 ? -9.124 1.344 20.915 1.00 96.56 72 VAL A CA 1
ATOM 564 C C . VAL A 1 72 ? -8.514 0.807 19.611 1.00 96.56 72 VAL A C 1
ATOM 566 O O . VAL A 1 72 ? -8.812 -0.346 19.244 1.00 96.56 72 VAL A O 1
ATOM 569 N N . PRO A 1 73 ? -7.668 1.600 18.915 1.00 95.88 73 PRO A N 1
ATOM 570 C CA . PRO A 1 73 ? -7.010 1.171 17.688 1.00 95.88 73 PRO A CA 1
ATOM 571 C C . PRO A 1 73 ? -6.272 -0.156 17.904 1.00 95.88 73 PRO A C 1
ATOM 573 O O . PRO A 1 73 ? -5.592 -0.292 18.921 1.00 95.88 73 PRO A O 1
ATOM 576 N N . PRO A 1 74 ? -6.376 -1.137 16.986 1.00 93.19 74 PRO A N 1
ATOM 577 C CA . PRO A 1 74 ? -5.802 -2.467 17.191 1.00 93.19 74 PRO A CA 1
ATOM 578 C C . PRO A 1 74 ? -4.319 -2.460 17.577 1.00 93.19 74 PRO A C 1
ATOM 580 O O . PRO A 1 74 ? -3.941 -3.157 18.509 1.00 93.19 74 PRO A O 1
ATOM 583 N N . ALA A 1 75 ? -3.506 -1.620 16.929 1.00 91.56 75 ALA A N 1
ATOM 584 C CA . ALA A 1 75 ? -2.072 -1.499 17.208 1.00 91.56 75 ALA A CA 1
ATOM 585 C C . ALA A 1 75 ? -1.738 -0.791 18.539 1.00 91.56 75 ALA A C 1
ATOM 587 O O . ALA A 1 75 ? -0.579 -0.749 18.932 1.00 91.56 75 ALA A O 1
ATOM 588 N N . SER A 1 76 ? -2.729 -0.206 19.217 1.00 92.12 76 SER A N 1
ATOM 589 C CA . SER A 1 76 ? -2.582 0.438 20.530 1.00 92.12 76 SER A CA 1
ATOM 590 C C . SER A 1 76 ? -3.117 -0.424 21.676 1.00 92.12 76 SER A C 1
ATOM 592 O O . SER A 1 76 ? -3.109 0.018 22.823 1.00 92.12 76 SER A O 1
ATOM 594 N N . ARG A 1 77 ? -3.624 -1.628 21.388 1.00 91.00 77 ARG A N 1
ATOM 595 C CA . ARG A 1 77 ? -4.006 -2.595 22.423 1.00 91.00 77 ARG A CA 1
ATOM 596 C C . ARG A 1 77 ? -2.714 -3.180 23.001 1.00 91.00 77 ARG A C 1
ATOM 598 O O . ARG A 1 77 ? -1.826 -3.531 22.229 1.00 91.00 77 ARG A O 1
ATOM 605 N N . GLY A 1 78 ? -2.592 -3.232 24.330 1.00 82.75 78 GLY A N 1
ATOM 606 C CA . GLY A 1 78 ? -1.466 -3.911 24.982 1.00 82.75 78 GLY A CA 1
ATOM 607 C C . GLY A 1 78 ? -1.348 -5.355 24.484 1.00 82.75 78 GLY A C 1
ATOM 608 O O . GLY A 1 78 ? -2.370 -5.954 24.139 1.00 82.75 78 GLY A O 1
ATOM 609 N N . GLN A 1 79 ? -0.115 -5.860 24.384 1.00 62.59 79 GLN A N 1
ATOM 610 C CA . GLN A 1 79 ? 0.135 -7.270 24.065 1.00 62.59 79 GLN A CA 1
ATOM 611 C C . GLN A 1 79 ? -0.347 -8.181 25.191 1.00 62.59 79 GLN A C 1
ATOM 613 O O . GLN A 1 79 ? -0.171 -7.793 26.368 1.00 62.59 79 GLN A O 1
#

Foldseek 3Di:
DPDPVVVVVVVVVVVVVLVVLVVVDDPVAQADWDDDPPDDTDGNVCVNVVVVVVVVVCVVVVCVVCVVVVHHDPVNDDD

Radius of gyration: 17.01 Å; chains: 1; bounding box: 37×25×45 Å

pLDDT: mean 94.36, std 6.13, range [60.12, 98.12]